Protein AF-A0A842Q673-F1 (afdb_monomer_lite)

pLDDT: mean 92.24, std 8.18, range [42.53, 98.5]

Radius of gyration: 18.3 Å; chains: 1; bounding box: 47×32×52 Å

Foldseek 3Di:
DEAEAQQQAAAQLVLVCVVVVVCPVVLVVVVVVVQQVVQVVVLVVDVVSVCVQVVLCVVQVNPTSSSSSVSSRVPGCPPPLAVPAHEYEFEAAQPASRRPCRSVVSQVPHPHNYDYYYDYVVQVQRYRVSPVNVVVVVVVVVVVVCVRVVVVPD

Secondary structure (DSSP, 8-state):
--EEESTT-SBHHHHHHHTTHHHHHHHHTT-HHHHHHHHHHHHHH-HHHHHHHHHHHHHHT-SSHHHHHHHHHT-B-TTTGGG--S-EEEEEETT-SSSTTHHHHHHHH--SSEEEEEEPTTTT--STT-TT-HHHHHHHHHHHHHHHHHTT--

Structure (mmCIF, N/CA/C/O backbone):
data_AF-A0A842Q673-F1
#
_entry.id   AF-A0A842Q673-F1
#
loop_
_atom_site.group_PDB
_atom_site.id
_atom_site.type_symbol
_atom_site.label_atom_id
_atom_site.label_alt_id
_atom_site.label_comp_id
_atom_site.label_asym_id
_atom_site.label_entity_id
_atom_site.label_seq_id
_atom_site.pdbx_PDB_ins_code
_atom_site.Cartn_x
_atom_site.Cartn_y
_atom_site.Cartn_z
_atom_site.occupancy
_atom_site.B_iso_or_equiv
_atom_site.auth_seq_id
_atom_site.auth_comp_id
_atom_site.auth_asym_id
_atom_site.auth_atom_id
_atom_site.pdbx_PDB_model_num
ATOM 1 N N . MET A 1 1 ? -16.476 -11.143 12.151 1.00 89.00 1 MET A N 1
ATOM 2 C CA . MET A 1 1 ? -15.259 -11.014 11.319 1.00 89.00 1 MET A CA 1
ATOM 3 C C . MET A 1 1 ? -14.995 -9.536 11.098 1.00 89.00 1 MET A C 1
ATOM 5 O O . MET A 1 1 ? -15.968 -8.805 10.965 1.00 89.00 1 MET A O 1
ATOM 9 N N . ALA A 1 2 ? -13.732 -9.122 11.074 1.00 96.06 2 ALA A N 1
ATOM 10 C CA . ALA A 1 2 ? -13.285 -7.774 10.725 1.00 96.06 2 ALA A CA 1
ATOM 11 C C . ALA A 1 2 ? -12.083 -7.894 9.771 1.00 96.06 2 ALA A C 1
ATOM 13 O O . ALA A 1 2 ? -11.402 -8.920 9.793 1.00 96.06 2 ALA A O 1
ATOM 14 N N . CYS A 1 3 ? -11.853 -6.887 8.930 1.00 97.19 3 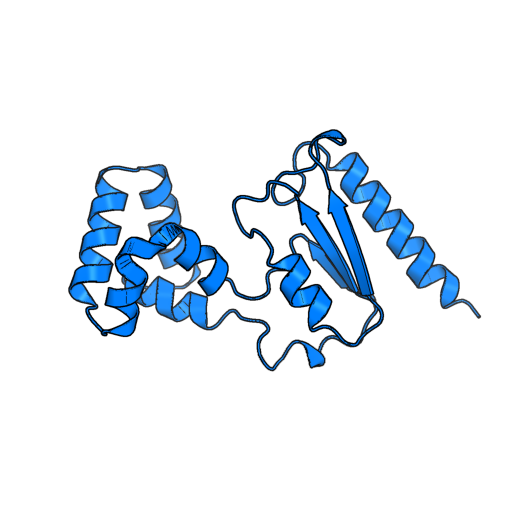CYS A N 1
ATOM 15 C CA . CYS A 1 3 ? -10.743 -6.829 7.979 1.00 97.19 3 CYS A CA 1
ATOM 16 C C . CYS A 1 3 ? -9.876 -5.601 8.274 1.00 97.19 3 CYS A C 1
ATOM 18 O O . CYS A 1 3 ? -10.405 -4.517 8.508 1.00 97.19 3 CYS A O 1
ATOM 20 N N . ILE A 1 4 ? -8.557 -5.776 8.266 1.00 97.75 4 ILE A N 1
ATOM 21 C CA . ILE A 1 4 ? -7.585 -4.682 8.299 1.00 97.75 4 ILE A CA 1
ATOM 22 C C . ILE A 1 4 ? -6.870 -4.720 6.954 1.00 97.75 4 ILE A C 1
ATOM 24 O O . ILE A 1 4 ? -6.299 -5.747 6.591 1.00 97.75 4 ILE A O 1
ATOM 28 N N . ALA A 1 5 ? -6.952 -3.623 6.216 1.00 96.62 5 ALA A N 1
ATOM 29 C CA . ALA A 1 5 ? -6.295 -3.424 4.941 1.00 96.62 5 ALA A CA 1
ATOM 30 C C . ALA A 1 5 ? -5.224 -2.343 5.123 1.00 96.62 5 ALA A C 1
ATOM 32 O O . ALA A 1 5 ? -5.520 -1.148 5.068 1.00 96.62 5 ALA A O 1
ATOM 33 N N . ASP A 1 6 ? -3.996 -2.785 5.387 1.00 95.31 6 ASP A N 1
ATOM 34 C CA . ASP A 1 6 ? -2.822 -1.914 5.453 1.00 95.31 6 ASP A CA 1
ATOM 35 C C . ASP A 1 6 ? -2.451 -1.451 4.037 1.00 95.31 6 ASP A C 1
ATOM 37 O O . ASP A 1 6 ? -2.424 -2.270 3.116 1.00 95.31 6 ASP A O 1
ATOM 41 N N . ASP A 1 7 ? -2.325 -0.138 3.839 1.00 91.50 7 ASP A N 1
ATOM 42 C CA . ASP A 1 7 ? -2.197 0.568 2.546 1.00 91.50 7 ASP A CA 1
ATOM 43 C C . ASP A 1 7 ? -3.341 0.351 1.519 1.00 91.50 7 ASP A C 1
ATOM 45 O O . ASP A 1 7 ? -3.421 1.040 0.498 1.00 91.50 7 ASP A O 1
ATOM 49 N N . GLY A 1 8 ? -4.275 -0.571 1.789 1.00 90.06 8 GLY A N 1
ATOM 50 C CA . GLY A 1 8 ? -5.564 -0.722 1.108 1.00 90.06 8 GLY A CA 1
ATOM 51 C C . GLY A 1 8 ? -5.495 -0.774 -0.421 1.00 90.06 8 GLY A C 1
ATOM 52 O O . GLY A 1 8 ? -6.260 -0.079 -1.088 1.00 90.06 8 GLY A O 1
ATOM 53 N N . VAL A 1 9 ? -4.587 -1.580 -0.979 1.00 93.56 9 VAL A N 1
ATOM 54 C CA . VAL A 1 9 ? -4.281 -1.584 -2.419 1.00 93.56 9 VAL A CA 1
ATOM 55 C C . VAL A 1 9 ? -5.505 -1.947 -3.274 1.00 93.56 9 VAL A C 1
ATOM 57 O O . VAL A 1 9 ? -5.971 -3.086 -3.254 1.00 93.56 9 VAL A O 1
ATOM 60 N N . PHE A 1 10 ? -6.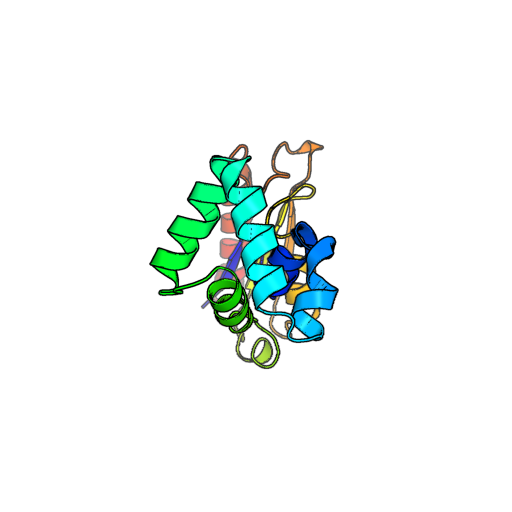010 -0.984 -4.052 1.00 94.50 10 PHE A N 1
ATOM 61 C CA . PHE A 1 10 ? -7.136 -1.190 -4.966 1.00 94.50 10 PHE A CA 1
ATOM 62 C C . PHE A 1 10 ? -6.699 -1.879 -6.264 1.00 94.50 10 PHE A C 1
ATOM 64 O O . PHE A 1 10 ? -7.335 -2.839 -6.682 1.00 94.50 10 PHE A O 1
ATOM 71 N N . SER A 1 11 ? -5.612 -1.422 -6.887 1.00 94.00 11 SER A N 1
ATOM 72 C CA . SER A 1 11 ? -5.054 -1.970 -8.124 1.00 94.00 11 SER A CA 1
ATOM 73 C C . SER A 1 11 ? -3.530 -1.894 -8.105 1.00 94.00 11 SER A C 1
ATOM 75 O O . SER A 1 11 ? -2.935 -0.812 -8.088 1.00 94.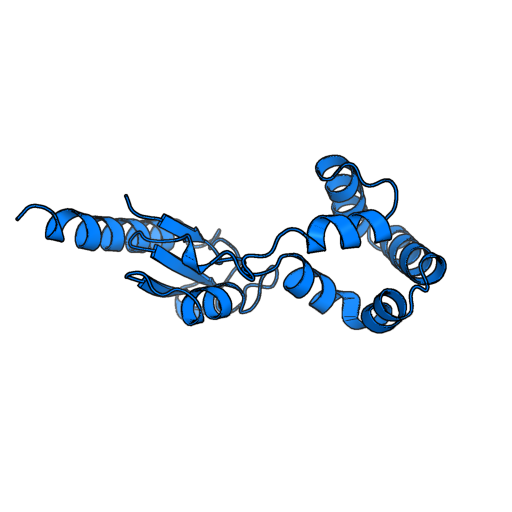00 11 SER A O 1
ATOM 77 N N . ILE A 1 12 ? -2.880 -3.061 -8.159 1.00 89.88 12 ILE A N 1
ATOM 78 C CA . ILE A 1 12 ? -1.412 -3.132 -8.221 1.00 89.88 12 ILE A CA 1
ATOM 79 C C . ILE A 1 12 ? -0.912 -2.481 -9.514 1.00 89.88 12 ILE A C 1
ATOM 81 O O . ILE A 1 12 ? 0.084 -1.760 -9.501 1.00 89.88 12 ILE A O 1
ATOM 85 N N . TYR A 1 13 ? -1.621 -2.686 -10.626 1.00 88.75 13 TYR A N 1
ATOM 86 C CA . TYR A 1 13 ? -1.243 -2.111 -11.913 1.00 88.75 13 TYR A CA 1
ATOM 87 C C . TYR A 1 13 ? -1.273 -0.586 -11.910 1.00 88.75 13 TYR A C 1
ATOM 89 O O . TYR A 1 13 ? -0.333 0.030 -12.406 1.00 88.75 13 TYR A O 1
ATOM 97 N N . GLU A 1 14 ? -2.293 0.043 -11.322 1.00 85.81 14 GLU A N 1
ATOM 98 C CA . GLU A 1 14 ? -2.356 1.507 -11.265 1.00 85.81 14 GLU A CA 1
ATOM 99 C C . GLU A 1 14 ? -1.234 2.115 -10.417 1.00 85.81 14 GLU A C 1
ATOM 101 O O . GLU A 1 14 ? -0.673 3.154 -10.781 1.00 85.81 14 GLU A O 1
ATOM 106 N N . ALA A 1 15 ? -0.869 1.458 -9.314 1.00 82.75 15 ALA A N 1
ATOM 107 C CA . ALA A 1 15 ? 0.278 1.861 -8.509 1.00 82.75 15 ALA A CA 1
ATOM 108 C C . ALA A 1 15 ? 1.594 1.703 -9.287 1.00 82.75 15 ALA A C 1
ATOM 110 O O . ALA A 1 15 ? 2.442 2.596 -9.280 1.00 82.75 15 ALA A O 1
ATOM 111 N N . TYR A 1 16 ? 1.737 0.602 -10.026 1.00 81.50 16 TYR A N 1
ATOM 112 C CA . TYR A 1 16 ? 2.946 0.280 -10.778 1.00 81.50 16 TYR A CA 1
ATOM 113 C C . TYR A 1 16 ? 3.151 1.181 -12.001 1.00 81.50 16 TYR A C 1
ATOM 115 O O . TYR A 1 16 ? 4.240 1.711 -12.231 1.00 81.50 16 TYR A O 1
ATOM 123 N N . ILE A 1 17 ? 2.090 1.408 -12.779 1.00 81.06 17 ILE A N 1
ATOM 124 C CA . ILE A 1 17 ? 2.152 2.177 -14.023 1.00 81.06 17 ILE A CA 1
ATOM 125 C C . ILE A 1 17 ? 2.387 3.668 -13.778 1.00 81.06 17 ILE A C 1
ATOM 127 O O . ILE A 1 17 ? 2.939 4.358 -14.635 1.00 81.06 17 ILE A O 1
ATOM 131 N N . ARG A 1 18 ? 2.038 4.171 -12.585 1.00 77.38 18 ARG A N 1
ATOM 132 C CA . ARG A 1 18 ? 2.334 5.549 -12.175 1.00 77.38 18 ARG A CA 1
ATOM 133 C C . ARG A 1 18 ? 3.835 5.839 -12.176 1.00 77.38 18 ARG A C 1
ATOM 135 O O . ARG A 1 18 ? 4.229 6.941 -12.541 1.00 77.38 18 ARG A O 1
ATOM 142 N N . HIS A 1 19 ? 4.661 4.853 -11.836 1.00 73.56 19 HIS A N 1
ATOM 143 C CA . HIS A 1 19 ? 6.123 4.970 -11.883 1.00 73.56 19 HIS A CA 1
ATOM 144 C C . HIS A 1 19 ? 6.695 4.767 -13.296 1.00 73.56 19 HIS A C 1
ATOM 146 O O . HIS A 1 19 ? 7.854 5.081 -13.550 1.00 73.56 19 HIS A O 1
ATOM 152 N N . LEU A 1 20 ? 5.879 4.279 -14.236 1.00 77.19 20 LEU A N 1
ATOM 153 C CA . LEU A 1 20 ? 6.267 3.895 -15.596 1.00 77.19 20 LEU A CA 1
ATOM 154 C C . LEU A 1 20 ? 5.444 4.630 -16.670 1.00 77.19 20 LEU A C 1
ATOM 156 O O . LEU A 1 20 ? 5.173 4.093 -17.744 1.00 77.19 20 LEU A O 1
ATOM 160 N N . GLN A 1 21 ? 5.080 5.893 -16.418 1.00 77.62 21 GLN A N 1
ATOM 161 C CA . GLN A 1 21 ? 4.252 6.691 -17.338 1.00 77.62 21 GLN A CA 1
ATOM 162 C C . GLN A 1 21 ? 4.822 6.773 -18.762 1.00 77.62 21 GLN A C 1
ATOM 164 O O . GLN A 1 21 ? 4.059 6.818 -19.725 1.00 77.62 21 GLN A O 1
ATOM 169 N N . MET A 1 22 ? 6.150 6.732 -18.907 1.00 78.06 22 MET A N 1
ATOM 170 C CA . MET A 1 22 ? 6.833 6.784 -20.205 1.00 78.06 22 MET A CA 1
ATOM 171 C C . MET A 1 22 ? 6.487 5.616 -21.145 1.00 78.06 22 MET A C 1
ATOM 173 O O . MET A 1 22 ? 6.542 5.791 -22.357 1.00 78.06 22 MET A O 1
ATOM 177 N N . ILE A 1 23 ? 6.115 4.448 -20.609 1.00 82.88 23 ILE A N 1
ATOM 178 C CA . ILE A 1 23 ? 5.756 3.256 -21.399 1.00 82.88 23 ILE A CA 1
ATOM 179 C C . ILE A 1 23 ? 4.253 2.959 -21.389 1.00 82.88 23 ILE A C 1
ATOM 181 O O . ILE A 1 23 ? 3.816 2.016 -22.042 1.00 82.88 23 ILE A O 1
ATOM 185 N N . HIS A 1 24 ? 3.437 3.761 -20.696 1.00 82.94 24 HIS A N 1
ATOM 186 C CA . HIS A 1 24 ? 1.987 3.538 -20.599 1.00 82.94 24 HIS A CA 1
ATOM 187 C C . HIS A 1 24 ? 1.294 3.537 -21.964 1.00 82.94 24 HIS A C 1
ATOM 189 O O . HIS A 1 24 ? 0.446 2.690 -22.240 1.00 82.94 24 HIS A O 1
ATOM 195 N N . ASN A 1 25 ? 1.680 4.465 -22.842 1.00 83.62 25 ASN A N 1
ATOM 196 C CA . ASN A 1 25 ? 1.143 4.522 -24.202 1.00 83.62 25 ASN A CA 1
ATOM 197 C C . ASN A 1 25 ? 1.591 3.317 -25.036 1.00 83.62 25 ASN A C 1
ATOM 199 O O . ASN A 1 25 ? 0.794 2.767 -25.787 1.00 83.62 25 ASN A O 1
ATOM 203 N N . GLU A 1 26 ? 2.831 2.864 -24.859 1.00 85.38 26 GLU A N 1
ATOM 204 C CA . GLU A 1 26 ? 3.383 1.710 -25.574 1.00 85.38 26 GLU A CA 1
ATOM 205 C C . GLU A 1 26 ? 2.684 0.406 -25.171 1.00 85.38 26 GLU A C 1
ATOM 207 O O . GLU A 1 26 ? 2.387 -0.421 -26.031 1.00 85.38 26 GLU A O 1
ATOM 212 N N . ILE A 1 27 ? 2.326 0.263 -23.889 1.00 84.94 27 ILE A N 1
ATOM 213 C CA . ILE A 1 27 ? 1.499 -0.847 -23.392 1.00 84.94 27 ILE A CA 1
ATOM 214 C C . ILE A 1 27 ? 0.116 -0.817 -24.055 1.00 84.94 27 ILE A C 1
ATOM 216 O O . ILE A 1 27 ? -0.348 -1.835 -24.560 1.00 84.94 27 ILE A O 1
ATOM 220 N N . LYS A 1 28 ? -0.535 0.354 -24.108 1.00 83.94 28 LYS A N 1
ATOM 221 C CA . LYS A 1 28 ? -1.859 0.505 -24.742 1.00 83.94 28 LYS A CA 1
ATOM 222 C C . LYS A 1 28 ? -1.844 0.246 -26.247 1.00 83.94 28 LYS A C 1
ATOM 224 O O . LYS A 1 28 ? -2.819 -0.274 -26.780 1.00 83.94 28 LYS A O 1
ATOM 229 N N . ASN A 1 29 ? -0.756 0.610 -26.917 1.00 86.38 29 ASN A N 1
ATOM 230 C CA . ASN A 1 29 ? -0.590 0.442 -28.359 1.00 86.38 29 ASN A CA 1
ATOM 231 C C . ASN A 1 29 ? -0.132 -0.976 -28.752 1.00 86.38 29 ASN A C 1
ATOM 233 O O . ASN A 1 29 ? -0.015 -1.260 -29.942 1.00 86.38 29 ASN A O 1
ATOM 237 N N . GLY A 1 30 ? 0.130 -1.868 -27.785 1.00 86.62 30 GLY A N 1
ATOM 238 C CA . GLY A 1 30 ? 0.610 -3.230 -28.051 1.00 86.62 30 GLY A CA 1
ATOM 239 C C . GLY A 1 30 ? 2.045 -3.275 -28.582 1.00 86.62 30 GLY A C 1
ATOM 240 O O . GLY A 1 30 ? 2.422 -4.183 -29.323 1.00 86.62 30 GLY A O 1
ATOM 241 N N . HIS A 1 31 ? 2.864 -2.272 -28.253 1.00 89.94 31 HIS A N 1
ATOM 242 C CA . HIS A 1 31 ? 4.267 -2.211 -28.656 1.00 89.94 31 HIS A CA 1
ATOM 243 C C . HIS A 1 31 ? 5.156 -3.020 -27.700 1.00 89.94 31 HIS A C 1
ATOM 245 O O . HIS A 1 31 ? 6.095 -2.512 -27.084 1.00 89.94 31 HIS A O 1
ATOM 251 N N . ASP A 1 32 ? 4.874 -4.317 -27.604 1.00 90.38 32 ASP A N 1
ATOM 252 C CA . ASP A 1 32 ? 5.428 -5.235 -26.606 1.00 90.38 32 ASP A CA 1
ATOM 253 C C . ASP A 1 32 ? 6.962 -5.225 -26.537 1.00 90.38 32 ASP A C 1
ATOM 255 O O . ASP A 1 32 ? 7.571 -5.227 -25.463 1.00 90.38 32 ASP A O 1
ATOM 259 N N . HIS A 1 33 ? 7.606 -5.180 -27.704 1.00 90.81 33 HIS A N 1
ATOM 260 C CA . HIS A 1 33 ? 9.061 -5.151 -27.819 1.00 90.81 33 HIS A CA 1
ATOM 261 C C . HIS A 1 33 ? 9.674 -3.866 -27.240 1.00 90.81 33 HIS A C 1
ATOM 263 O O . HIS A 1 33 ? 10.752 -3.924 -26.649 1.00 90.81 33 HIS A O 1
ATOM 269 N N . ILE A 1 34 ? 8.990 -2.723 -27.366 1.00 90.06 34 ILE A N 1
ATOM 270 C CA . ILE A 1 34 ? 9.442 -1.432 -26.828 1.00 90.06 34 ILE A CA 1
ATOM 271 C C . ILE A 1 34 ? 9.353 -1.462 -25.305 1.00 90.06 34 ILE A C 1
ATOM 273 O O . ILE A 1 34 ? 10.325 -1.124 -24.632 1.00 90.06 34 ILE A O 1
ATOM 277 N N . VAL A 1 35 ? 8.229 -1.939 -24.763 1.00 91.19 35 VAL A N 1
ATOM 278 C CA . VAL A 1 35 ? 8.007 -2.060 -23.314 1.00 91.19 35 VAL A CA 1
ATOM 279 C C . VAL A 1 35 ? 9.100 -2.905 -22.663 1.00 91.19 35 VAL A C 1
ATOM 281 O O . VAL A 1 35 ? 9.767 -2.447 -21.733 1.00 91.19 35 VAL A O 1
ATOM 284 N N . ASN A 1 36 ? 9.338 -4.106 -23.196 1.00 93.94 36 ASN A N 1
ATOM 285 C CA . ASN A 1 36 ? 10.382 -4.990 -22.686 1.00 93.94 36 ASN A CA 1
ATOM 286 C C . ASN A 1 36 ? 11.762 -4.338 -22.787 1.00 93.94 36 ASN A C 1
ATOM 288 O O . ASN A 1 36 ? 12.497 -4.310 -21.802 1.00 93.94 36 ASN A O 1
ATOM 292 N N . LYS A 1 37 ? 12.094 -3.736 -23.936 1.00 94.44 37 LYS A N 1
ATOM 293 C CA . LYS A 1 37 ? 13.416 -3.142 -24.150 1.00 94.44 37 LYS A CA 1
ATOM 294 C C . LYS A 1 37 ? 13.698 -1.969 -23.214 1.00 94.44 37 LYS A C 1
ATOM 296 O O . LYS A 1 37 ? 14.820 -1.840 -22.719 1.00 94.44 37 LYS A O 1
ATOM 301 N N . VAL A 1 38 ? 12.705 -1.114 -22.970 1.00 92.88 38 VAL A N 1
ATOM 302 C CA . VAL A 1 38 ? 12.836 0.021 -22.047 1.00 92.88 38 VAL A CA 1
ATOM 303 C C . VAL A 1 38 ? 13.067 -0.481 -20.625 1.00 92.88 38 VAL A C 1
ATOM 305 O O . VAL A 1 38 ? 14.027 -0.049 -19.987 1.00 92.88 38 VAL A O 1
ATOM 308 N N . ILE A 1 39 ? 12.260 -1.434 -20.149 1.00 92.81 39 ILE A N 1
ATOM 309 C CA . ILE A 1 39 ? 12.405 -1.970 -18.789 1.00 92.81 39 ILE A CA 1
ATOM 310 C C . ILE A 1 39 ? 13.749 -2.688 -18.629 1.00 92.81 39 ILE A C 1
ATOM 312 O O . ILE A 1 39 ? 14.468 -2.415 -17.672 1.00 92.81 39 ILE A O 1
ATOM 316 N N . GLU A 1 40 ? 14.153 -3.522 -19.589 1.00 94.38 40 GLU A N 1
ATOM 317 C CA . GLU A 1 40 ? 15.471 -4.174 -19.592 1.00 94.38 40 GLU A CA 1
ATOM 318 C C . GLU A 1 40 ? 16.625 -3.164 -19.546 1.00 94.38 40 GLU A C 1
ATOM 320 O O . GLU A 1 40 ? 17.630 -3.389 -18.871 1.00 94.38 40 GLU A O 1
ATOM 325 N N . THR A 1 41 ? 16.480 -2.028 -20.233 1.00 94.75 41 THR A N 1
ATOM 326 C CA . THR A 1 41 ? 17.480 -0.955 -20.206 1.00 94.75 41 THR A CA 1
ATOM 327 C C . THR A 1 41 ? 17.553 -0.316 -18.821 1.00 94.75 41 THR A C 1
ATOM 329 O O . THR A 1 41 ? 18.648 -0.154 -18.290 1.00 94.75 41 THR A O 1
ATOM 332 N N . ILE A 1 42 ? 16.416 -0.021 -18.183 1.00 92.50 42 ILE A N 1
ATOM 333 C CA . ILE A 1 42 ? 16.387 0.499 -16.805 1.00 92.50 42 ILE A CA 1
ATOM 334 C C . ILE A 1 42 ? 17.032 -0.509 -15.844 1.00 92.50 42 ILE A C 1
ATOM 336 O O . ILE A 1 42 ? 17.889 -0.137 -15.046 1.00 92.50 42 ILE A O 1
ATOM 340 N N . MET A 1 43 ? 16.702 -1.797 -15.970 1.00 94.88 43 MET A N 1
ATOM 341 C CA . MET A 1 43 ? 17.306 -2.875 -15.178 1.00 94.88 43 MET A CA 1
ATOM 342 C C . MET A 1 43 ? 18.829 -2.977 -15.365 1.00 94.88 43 MET A C 1
ATOM 344 O O . MET A 1 43 ? 19.537 -3.441 -14.471 1.00 94.88 43 MET A O 1
ATOM 348 N N . HIS A 1 4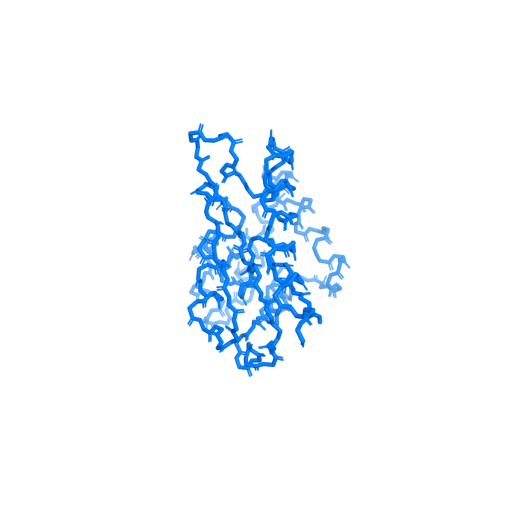4 ? 19.363 -2.574 -16.517 1.00 96.00 44 HIS A N 1
ATOM 349 C CA . HIS A 1 44 ? 20.807 -2.563 -16.737 1.00 96.00 44 HIS A CA 1
ATOM 350 C C . HIS A 1 44 ? 21.509 -1.471 -15.911 1.00 96.00 44 HIS A C 1
ATOM 352 O O . HIS A 1 44 ? 22.626 -1.688 -15.441 1.00 96.00 44 HIS A O 1
ATOM 358 N N . PHE A 1 45 ? 20.859 -0.321 -15.709 1.00 95.94 45 PHE A N 1
ATOM 359 C CA . PHE A 1 45 ? 21.440 0.830 -15.008 1.00 95.94 45 PHE A CA 1
ATOM 360 C C . PHE A 1 45 ? 21.053 0.929 -13.526 1.00 95.94 45 PHE A C 1
ATOM 362 O O . PHE A 1 45 ? 21.784 1.545 -12.756 1.00 95.94 45 PHE A O 1
ATOM 369 N N . ASP A 1 46 ? 19.955 0.298 -13.108 1.00 94.88 46 ASP A N 1
ATOM 370 C CA . ASP A 1 46 ? 19.478 0.290 -11.725 1.00 94.88 46 ASP A CA 1
ATOM 371 C C . ASP A 1 46 ? 19.387 -1.145 -11.184 1.00 94.88 46 ASP A C 1
ATOM 373 O O . ASP A 1 46 ? 18.516 -1.939 -11.549 1.00 94.88 46 ASP A O 1
ATOM 377 N N . ILE A 1 47 ? 20.292 -1.465 -10.256 1.00 95.38 47 ILE A N 1
ATOM 378 C CA . ILE A 1 47 ? 20.384 -2.775 -9.598 1.00 95.38 47 ILE A CA 1
ATOM 379 C C . ILE A 1 47 ? 19.141 -3.069 -8.746 1.00 95.38 47 ILE A C 1
ATOM 381 O O . ILE A 1 47 ? 18.698 -4.219 -8.695 1.00 95.38 47 ILE A O 1
ATOM 385 N N . GLY A 1 48 ? 18.581 -2.054 -8.085 1.00 93.62 48 GLY A N 1
ATOM 386 C CA . GLY A 1 48 ? 17.380 -2.188 -7.267 1.00 93.62 48 GLY A CA 1
ATOM 387 C C . GLY A 1 48 ? 16.169 -2.510 -8.132 1.00 93.62 48 GLY A C 1
ATOM 388 O O . GLY A 1 48 ? 15.450 -3.469 -7.852 1.00 93.62 48 GLY A O 1
ATOM 389 N N . THR A 1 49 ? 15.991 -1.781 -9.234 1.00 91.75 49 THR A N 1
ATOM 390 C CA . THR A 1 49 ? 14.944 -2.082 -10.220 1.00 91.75 49 THR A CA 1
ATOM 391 C C . THR A 1 49 ? 15.149 -3.457 -10.848 1.00 91.75 49 THR A C 1
ATOM 393 O O . THR A 1 49 ? 14.199 -4.235 -10.923 1.00 91.75 49 THR A O 1
ATOM 396 N N . ARG A 1 50 ? 16.386 -3.820 -11.214 1.00 95.50 50 ARG A N 1
ATOM 397 C CA . ARG A 1 50 ? 16.703 -5.162 -11.721 1.00 95.50 50 ARG A CA 1
ATOM 398 C C . ARG A 1 50 ? 16.237 -6.252 -10.774 1.00 95.50 50 ARG A C 1
ATOM 400 O O . ARG A 1 50 ? 15.548 -7.160 -11.218 1.00 95.50 50 ARG A O 1
ATOM 407 N N . TRP A 1 51 ? 16.597 -6.155 -9.495 1.00 96.44 51 TRP A N 1
ATOM 408 C CA . TRP A 1 51 ? 16.192 -7.139 -8.496 1.00 96.44 51 TRP A CA 1
ATOM 409 C C . TRP A 1 51 ? 14.671 -7.175 -8.318 1.00 96.44 51 TRP A C 1
ATOM 411 O O . TRP A 1 51 ? 14.091 -8.256 -8.342 1.00 96.44 51 TRP A O 1
ATOM 421 N N . LYS A 1 52 ? 14.010 -6.014 -8.211 1.00 92.88 52 LYS A N 1
ATOM 422 C CA . LYS A 1 52 ? 12.546 -5.935 -8.071 1.00 92.88 52 LYS A CA 1
ATOM 423 C C . LYS A 1 52 ? 11.832 -6.616 -9.239 1.00 92.88 52 LYS A C 1
ATOM 425 O O . LYS A 1 52 ? 10.935 -7.423 -9.006 1.00 92.88 52 LYS A O 1
ATOM 430 N N . ILE A 1 53 ? 12.238 -6.327 -10.478 1.00 94.06 53 ILE A N 1
ATOM 431 C CA . ILE A 1 53 ? 11.634 -6.910 -11.683 1.00 94.06 53 ILE A CA 1
ATOM 432 C C . ILE A 1 53 ? 11.896 -8.411 -11.750 1.00 94.06 53 ILE A C 1
ATOM 434 O O . ILE A 1 53 ? 10.948 -9.174 -11.897 1.00 94.06 53 ILE A O 1
ATOM 438 N N . THR A 1 54 ? 13.149 -8.858 -11.617 1.00 96.69 54 THR A N 1
ATOM 439 C CA . THR A 1 54 ? 13.466 -10.291 -11.740 1.00 96.69 54 THR A CA 1
ATOM 440 C C . THR A 1 54 ? 12.820 -11.114 -10.634 1.00 96.69 54 THR A C 1
ATOM 442 O O . THR A 1 54 ? 12.314 -12.203 -10.900 1.00 96.69 54 THR A O 1
ATOM 445 N N . HIS A 1 55 ? 12.780 -10.589 -9.409 1.00 97.00 55 HIS A N 1
ATOM 446 C CA . HIS A 1 55 ? 12.091 -11.233 -8.300 1.00 97.00 55 HIS A CA 1
ATOM 447 C C . HIS A 1 55 ? 10.580 -11.287 -8.537 1.00 97.00 55 HIS A C 1
ATOM 449 O O . HIS A 1 55 ? 9.983 -12.347 -8.388 1.00 97.00 55 HIS A O 1
ATOM 455 N N . SER A 1 56 ? 9.967 -10.187 -8.982 1.00 95.12 56 SER A N 1
ATOM 456 C CA . SER A 1 56 ? 8.535 -10.169 -9.307 1.00 95.12 56 SER A CA 1
ATOM 457 C C . SER A 1 56 ? 8.212 -11.141 -10.444 1.00 95.12 56 SER A C 1
ATOM 459 O O . SER A 1 56 ? 7.261 -11.909 -10.347 1.00 95.12 56 SER A O 1
ATOM 461 N N . MET A 1 57 ? 9.038 -11.197 -11.491 1.00 97.31 57 MET A N 1
ATOM 462 C CA . MET A 1 57 ? 8.886 -12.178 -12.567 1.00 97.31 57 MET A CA 1
ATOM 463 C C . MET A 1 57 ? 8.943 -13.617 -12.045 1.00 97.31 57 MET A C 1
ATOM 465 O O . MET A 1 57 ? 8.139 -14.444 -12.467 1.00 97.31 57 MET A O 1
ATOM 469 N N . TRP A 1 58 ? 9.831 -13.911 -11.093 1.00 97.88 58 TRP A N 1
ATOM 470 C CA . TRP A 1 58 ? 9.871 -15.213 -10.428 1.00 97.88 58 TRP A CA 1
ATOM 471 C C . TRP A 1 58 ? 8.599 -15.494 -9.608 1.00 97.88 58 TRP A C 1
ATOM 473 O O . TRP A 1 58 ? 8.019 -16.566 -9.768 1.00 97.88 58 TRP A O 1
ATOM 483 N N . VAL A 1 59 ? 8.123 -14.536 -8.800 1.00 96.94 59 VAL A N 1
ATOM 484 C CA . VAL A 1 59 ? 6.902 -14.674 -7.974 1.00 96.94 59 VAL A CA 1
ATOM 485 C C . VAL A 1 59 ? 5.658 -14.916 -8.831 1.00 96.94 59 VAL A C 1
ATOM 487 O O . VAL A 1 59 ? 4.877 -15.821 -8.551 1.00 96.94 59 VAL A O 1
ATOM 490 N N . PHE A 1 60 ? 5.474 -14.124 -9.888 1.00 95.88 60 PHE A N 1
ATOM 491 C CA . PHE A 1 60 ? 4.294 -14.195 -10.755 1.00 95.88 60 PHE A CA 1
ATOM 492 C C . PHE A 1 60 ? 4.448 -15.214 -11.900 1.00 95.88 60 PHE A C 1
ATOM 494 O O . PHE A 1 60 ? 3.515 -15.426 -12.677 1.00 95.88 60 PHE A O 1
ATOM 501 N N . GLY A 1 61 ? 5.613 -15.857 -12.033 1.00 96.94 61 GLY A N 1
ATOM 502 C CA . GLY A 1 61 ? 5.903 -16.796 -13.118 1.00 96.94 61 GLY A CA 1
ATOM 503 C C . GLY A 1 61 ? 5.887 -16.148 -14.507 1.00 96.94 61 GLY A C 1
ATOM 504 O O . GLY A 1 61 ? 5.469 -16.786 -15.472 1.00 96.94 61 GLY A O 1
ATOM 505 N N . ALA A 1 62 ? 6.291 -14.881 -14.607 1.00 97.19 62 ALA A N 1
ATOM 506 C CA . ALA A 1 62 ? 6.406 -14.152 -15.867 1.00 97.19 62 ALA A CA 1
ATOM 507 C C . ALA A 1 62 ? 7.765 -14.399 -16.536 1.00 97.19 62 ALA A C 1
ATOM 509 O O . ALA A 1 62 ? 8.802 -14.461 -15.876 1.00 97.19 62 ALA A O 1
ATOM 510 N N . LYS A 1 63 ? 7.775 -14.483 -17.867 1.00 96.31 63 LYS A N 1
ATOM 511 C CA . LYS A 1 63 ? 8.978 -14.686 -18.689 1.00 96.31 63 LYS A CA 1
ATOM 512 C C . LYS A 1 63 ? 9.518 -13.392 -19.291 1.00 96.31 63 LYS A C 1
ATOM 514 O O . LYS A 1 63 ? 10.641 -13.385 -19.785 1.00 96.31 63 LYS A O 1
ATOM 519 N N . SER A 1 64 ? 8.748 -12.306 -19.238 1.00 95.44 64 SER A N 1
ATOM 520 C CA . SER A 1 64 ? 9.173 -10.968 -19.661 1.00 95.44 64 SER A CA 1
ATOM 521 C C . SER A 1 64 ? 8.601 -9.872 -18.747 1.00 95.44 64 SER A C 1
ATOM 523 O O . SER A 1 64 ? 7.594 -10.115 -18.074 1.00 95.44 64 SER A O 1
ATOM 525 N N . PRO A 1 65 ? 9.198 -8.665 -18.723 1.00 93.62 65 PRO A N 1
ATOM 526 C CA . PRO A 1 65 ? 8.636 -7.519 -18.009 1.00 93.62 65 PRO A CA 1
ATOM 527 C C . PRO A 1 65 ? 7.201 -7.164 -18.414 1.00 93.62 65 PRO A C 1
ATOM 529 O O . PRO A 1 65 ? 6.380 -6.850 -17.556 1.00 93.62 65 PRO A O 1
ATOM 532 N N . LEU A 1 66 ? 6.866 -7.250 -19.703 1.00 93.25 66 LEU A N 1
ATOM 533 C CA . LEU A 1 66 ? 5.498 -7.035 -20.166 1.00 93.25 66 LEU A CA 1
ATOM 534 C C . LEU A 1 66 ? 4.542 -8.099 -19.620 1.00 93.25 66 LEU A C 1
ATOM 536 O O . LEU A 1 66 ? 3.464 -7.756 -19.148 1.00 93.25 66 LEU A O 1
ATOM 540 N N . GLU A 1 67 ? 4.931 -9.376 -19.658 1.00 94.94 67 GLU A N 1
ATOM 541 C CA . GLU A 1 67 ? 4.104 -10.451 -19.099 1.00 94.94 67 GLU A CA 1
ATOM 542 C C . GLU A 1 67 ? 3.890 -10.252 -17.592 1.00 94.94 67 GLU A C 1
ATOM 544 O O . GLU A 1 67 ? 2.800 -10.503 -17.086 1.00 94.94 67 GLU A O 1
ATOM 549 N N . LEU A 1 68 ? 4.897 -9.743 -16.872 1.00 94.88 68 LEU A N 1
ATOM 550 C CA . LEU A 1 68 ? 4.733 -9.346 -15.474 1.00 94.88 68 LEU A CA 1
ATOM 551 C C . LEU A 1 68 ? 3.665 -8.254 -15.337 1.00 94.88 68 LEU A C 1
ATOM 553 O O . LEU A 1 68 ? 2.767 -8.408 -14.517 1.00 94.88 68 LEU A O 1
ATOM 557 N N . ILE A 1 69 ? 3.734 -7.190 -16.145 1.00 92.12 69 ILE A N 1
ATOM 558 C CA . ILE A 1 69 ? 2.749 -6.093 -16.142 1.00 92.12 69 ILE A CA 1
ATOM 559 C C . ILE A 1 69 ? 1.332 -6.615 -16.425 1.00 92.12 69 ILE A C 1
ATOM 561 O O . ILE A 1 69 ? 0.383 -6.225 -15.744 1.00 92.12 69 ILE A O 1
ATOM 565 N N . GLN A 1 70 ? 1.188 -7.518 -17.395 1.00 92.25 70 GLN A N 1
ATOM 566 C CA . GLN A 1 70 ? -0.090 -8.155 -17.714 1.00 92.25 70 GLN A CA 1
ATOM 567 C C . GLN A 1 70 ? -0.613 -8.957 -16.518 1.00 92.25 70 GLN A C 1
ATOM 569 O O . GLN A 1 70 ? -1.743 -8.743 -16.088 1.00 92.25 70 GLN A O 1
ATOM 574 N N . LYS A 1 71 ? 0.221 -9.802 -15.907 1.00 94.69 71 LYS A N 1
ATOM 575 C CA . LYS A 1 71 ? -0.182 -10.597 -14.740 1.00 94.69 71 LYS A CA 1
ATOM 576 C C . LYS A 1 71 ? -0.581 -9.739 -13.543 1.00 94.69 71 LYS A C 1
ATOM 578 O O . LYS A 1 71 ? -1.612 -10.004 -12.939 1.00 94.69 71 LYS A O 1
ATOM 583 N N . ILE A 1 72 ? 0.185 -8.700 -13.197 1.00 93.06 72 ILE A N 1
ATOM 584 C CA . ILE A 1 72 ? -0.167 -7.825 -12.063 1.00 93.06 72 ILE A CA 1
ATOM 585 C C . ILE A 1 72 ? -1.432 -6.996 -12.335 1.00 93.06 72 ILE A C 1
ATOM 587 O O . ILE A 1 72 ? -2.081 -6.567 -11.385 1.00 93.06 72 ILE A O 1
ATOM 591 N N . SER A 1 73 ? -1.810 -6.791 -13.605 1.00 92.06 73 SER A N 1
ATOM 592 C CA . SER A 1 73 ? -3.055 -6.094 -13.970 1.00 92.06 73 SER A CA 1
ATOM 593 C C . SER A 1 73 ? -4.323 -6.853 -13.603 1.00 92.06 73 SER A C 1
ATOM 595 O O . SER A 1 73 ? -5.363 -6.234 -13.399 1.00 92.06 73 SER A O 1
ATOM 597 N N . GLU A 1 74 ? -4.223 -8.166 -13.402 1.00 93.38 74 GLU A N 1
ATOM 598 C CA . GLU A 1 74 ? -5.324 -8.991 -12.900 1.00 93.38 74 GLU A CA 1
ATOM 599 C C . GLU A 1 74 ? -5.574 -8.790 -11.391 1.00 93.38 74 GLU A C 1
ATOM 601 O O . GLU A 1 74 ? -6.635 -9.153 -10.883 1.00 93.38 74 GLU A O 1
ATOM 606 N N . TYR A 1 75 ? -4.626 -8.193 -10.658 1.00 94.19 75 TYR A N 1
ATOM 607 C CA . TYR A 1 75 ? -4.721 -7.966 -9.213 1.00 94.19 75 TYR A CA 1
ATOM 608 C C . TYR A 1 75 ? -5.343 -6.599 -8.925 1.00 94.19 75 TYR A C 1
ATOM 610 O O . TYR A 1 75 ? -4.660 -5.621 -8.599 1.00 94.19 75 TYR A O 1
ATOM 618 N N . THR A 1 76 ? -6.665 -6.559 -9.054 1.00 95.62 76 THR A N 1
ATOM 619 C CA . THR A 1 76 ? -7.500 -5.391 -8.778 1.00 95.62 76 THR A CA 1
ATOM 620 C C . THR A 1 76 ? -8.736 -5.776 -7.968 1.00 95.62 76 THR A C 1
ATOM 622 O O . THR A 1 76 ? -9.251 -6.891 -8.064 1.00 95.62 76 THR A O 1
ATOM 625 N N . MET A 1 77 ? -9.222 -4.836 -7.164 1.00 95.44 77 MET A N 1
ATOM 626 C CA . MET A 1 77 ? -10.484 -4.939 -6.436 1.00 95.44 77 MET A CA 1
ATOM 627 C C . MET A 1 77 ? -11.687 -4.528 -7.291 1.00 95.44 77 MET A C 1
ATOM 629 O O . MET A 1 77 ? -12.823 -4.693 -6.846 1.00 95.44 77 MET A O 1
ATOM 633 N N . GLU A 1 78 ? -11.458 -4.016 -8.502 1.00 95.06 78 GLU A N 1
ATOM 634 C CA . GLU A 1 78 ? -12.508 -3.593 -9.425 1.00 95.06 78 GLU A CA 1
ATOM 635 C C . GLU A 1 78 ? -13.526 -4.711 -9.696 1.00 95.06 78 GLU A C 1
ATOM 637 O O . GLU A 1 78 ? -13.192 -5.826 -10.101 1.00 95.06 78 GLU A O 1
ATOM 642 N N . GLY A 1 79 ? -14.802 -4.412 -9.456 1.00 95.12 79 GLY A N 1
ATOM 643 C CA . GLY A 1 79 ? -15.909 -5.326 -9.710 1.00 95.12 79 GLY A CA 1
ATOM 644 C C . GLY A 1 79 ? -16.065 -6.425 -8.658 1.00 95.12 79 GLY A C 1
ATOM 645 O O . GLY A 1 79 ? -17.009 -7.212 -8.747 1.00 95.12 79 GLY A O 1
ATOM 646 N N . ILE A 1 80 ? -15.196 -6.491 -7.644 1.00 96.12 80 ILE A N 1
ATOM 647 C CA . ILE A 1 80 ? -15.275 -7.468 -6.547 1.00 96.12 80 ILE A CA 1
ATOM 648 C C . ILE A 1 80 ? -15.243 -6.829 -5.157 1.00 96.12 80 ILE A C 1
ATOM 650 O O . ILE A 1 80 ? -15.478 -7.528 -4.171 1.00 96.12 80 ILE A O 1
ATOM 654 N N . GLU A 1 81 ? -15.026 -5.519 -5.048 1.00 94.94 81 GLU A N 1
ATOM 655 C CA . GLU A 1 81 ? -14.970 -4.779 -3.785 1.00 94.94 81 GLU A CA 1
ATOM 656 C C . GLU A 1 81 ? -16.250 -4.935 -2.953 1.00 94.94 81 GLU A C 1
ATOM 658 O O . GLU A 1 81 ? -16.204 -5.065 -1.729 1.00 94.94 81 GLU A O 1
ATOM 663 N N . HIS A 1 82 ? -17.404 -5.057 -3.616 1.00 94.12 82 HIS A N 1
ATOM 664 C CA . HIS A 1 82 ? -18.687 -5.332 -2.977 1.00 94.12 82 HIS A CA 1
ATOM 665 C C . HIS A 1 82 ? -18.743 -6.671 -2.222 1.00 94.12 82 HIS A C 1
ATOM 667 O O . HIS A 1 82 ? -19.668 -6.866 -1.427 1.00 94.12 82 HIS A O 1
ATOM 673 N N . LYS A 1 83 ? -17.819 -7.612 -2.461 1.00 96.06 83 LYS A N 1
ATOM 674 C CA . LYS A 1 83 ? -17.752 -8.891 -1.733 1.00 96.06 83 LYS A CA 1
ATOM 675 C C . LYS A 1 83 ? -17.243 -8.718 -0.302 1.00 96.06 83 LYS A C 1
ATOM 677 O O . LYS A 1 83 ? -17.503 -9.581 0.534 1.00 96.06 83 LYS A O 1
ATOM 682 N N . ILE A 1 84 ? -16.587 -7.600 0.012 1.00 96.56 84 ILE A N 1
ATOM 683 C CA . ILE A 1 84 ? -16.194 -7.262 1.380 1.00 96.56 84 ILE A CA 1
ATOM 684 C C . ILE A 1 84 ? -17.442 -6.784 2.136 1.00 96.56 84 ILE A C 1
ATOM 686 O O . ILE A 1 84 ? -18.021 -5.740 1.837 1.00 96.56 84 ILE A O 1
ATOM 690 N N . LYS A 1 85 ? -17.898 -7.592 3.102 1.00 96.50 85 LYS A N 1
ATOM 691 C CA . LYS A 1 85 ? -19.127 -7.336 3.882 1.00 96.50 85 LYS A CA 1
ATOM 692 C C . LYS A 1 85 ? -18.884 -7.025 5.359 1.00 96.50 85 LYS A C 1
ATOM 694 O O . LYS A 1 85 ? -19.804 -6.578 6.037 1.00 96.50 85 LYS A O 1
ATOM 699 N N . CYS A 1 86 ? -17.684 -7.275 5.873 1.00 97.00 86 CYS A N 1
ATOM 700 C CA . CYS A 1 86 ? -17.355 -7.057 7.279 1.00 97.00 86 CYS A CA 1
ATOM 701 C C . CYS A 1 86 ? -16.865 -5.626 7.549 1.00 97.00 86 CYS A C 1
ATOM 703 O O . CYS A 1 86 ? -16.419 -4.956 6.616 1.00 97.00 86 CYS A O 1
ATOM 705 N N . PRO A 1 87 ? -16.885 -5.168 8.817 1.00 98.12 87 PRO A N 1
ATOM 706 C CA . PRO A 1 87 ? -16.158 -3.972 9.223 1.00 98.12 87 PRO A CA 1
ATOM 707 C C . PRO A 1 87 ? -14.721 -3.998 8.703 1.00 98.12 87 PRO A C 1
ATOM 709 O O . PRO A 1 87 ? -14.022 -4.996 8.895 1.00 98.12 87 PRO A O 1
ATOM 712 N N . THR A 1 88 ? -14.314 -2.932 8.017 1.00 98.19 88 THR A N 1
ATOM 713 C CA . THR A 1 88 ? -13.004 -2.849 7.361 1.00 98.19 88 THR A CA 1
ATOM 714 C C . THR A 1 88 ? -12.266 -1.580 7.775 1.00 98.19 88 THR A C 1
ATOM 716 O O . THR A 1 88 ? -12.788 -0.475 7.621 1.00 98.19 88 THR A O 1
ATOM 719 N N . LEU A 1 89 ? -11.057 -1.735 8.302 1.00 98.50 89 LEU A N 1
ATOM 720 C CA . LEU A 1 89 ? -10.130 -0.643 8.575 1.00 98.50 89 LEU A CA 1
ATOM 721 C C . LEU A 1 89 ? -9.171 -0.503 7.399 1.00 98.50 89 LEU A C 1
ATOM 723 O O . LEU A 1 89 ? -8.554 -1.488 7.009 1.00 98.50 89 LEU A O 1
ATOM 727 N N . LEU A 1 90 ? -9.047 0.705 6.859 1.00 98.31 90 LEU A N 1
ATOM 728 C CA . LEU A 1 90 ? -8.070 1.047 5.834 1.00 98.31 90 LEU A CA 1
ATOM 729 C C . LEU A 1 90 ? -7.037 1.996 6.429 1.00 98.31 90 LEU A C 1
ATOM 731 O O . LEU A 1 90 ? -7.407 3.008 7.032 1.00 98.31 90 LEU A O 1
ATOM 735 N N . LEU A 1 91 ? -5.765 1.653 6.269 1.00 97.81 91 LEU A N 1
ATOM 736 C CA . LEU A 1 91 ? -4.634 2.467 6.702 1.00 97.81 91 LEU A CA 1
ATOM 737 C C . LEU A 1 91 ? -3.941 3.055 5.476 1.00 97.81 91 LEU A C 1
ATOM 739 O O . LEU A 1 91 ? -3.962 2.452 4.404 1.00 97.81 91 LEU A O 1
ATOM 743 N N . ALA A 1 92 ? -3.368 4.242 5.624 1.00 97.38 92 ALA A N 1
ATOM 744 C CA . ALA A 1 92 ? -2.601 4.889 4.573 1.00 97.38 92 ALA A CA 1
ATOM 745 C C . ALA A 1 92 ? -1.495 5.750 5.171 1.00 97.38 92 ALA A C 1
ATOM 747 O O . ALA A 1 92 ? -1.701 6.406 6.194 1.00 97.38 92 ALA A O 1
ATOM 748 N N . GLY A 1 93 ? -0.345 5.789 4.507 1.00 96.38 93 GLY A N 1
ATOM 749 C CA . GLY A 1 93 ? 0.724 6.734 4.804 1.00 96.38 93 GLY A CA 1
ATOM 750 C C . GLY A 1 93 ? 0.621 7.996 3.944 1.00 96.38 93 GLY A C 1
ATOM 751 O O . GLY A 1 93 ? 0.417 7.911 2.733 1.00 96.38 93 GLY A O 1
ATOM 752 N N . GLU A 1 94 ? 0.780 9.181 4.543 1.00 95.19 94 GLU A N 1
ATOM 753 C CA . GLU A 1 94 ? 0.785 10.469 3.827 1.00 95.19 94 GLU A CA 1
ATOM 754 C C . GLU A 1 94 ? 1.854 10.540 2.722 1.00 95.19 94 GLU A C 1
ATOM 756 O O . GLU A 1 94 ? 1.637 11.188 1.695 1.00 95.19 94 GLU A O 1
ATOM 761 N N . LYS A 1 95 ? 2.986 9.847 2.895 1.00 93.94 95 LYS A N 1
ATOM 762 C CA . LYS A 1 95 ? 4.083 9.780 1.920 1.00 93.94 95 LYS A CA 1
ATOM 763 C C . LYS A 1 95 ? 4.332 8.363 1.406 1.00 93.94 95 LYS A C 1
ATOM 765 O O . LYS A 1 95 ? 5.450 8.056 0.993 1.00 93.94 95 LYS A O 1
ATOM 770 N N . ASP A 1 96 ? 3.305 7.512 1.371 1.00 92.38 96 ASP A N 1
ATOM 771 C CA . ASP A 1 96 ? 3.425 6.190 0.757 1.00 92.38 96 ASP A CA 1
ATOM 772 C C . ASP A 1 96 ? 3.836 6.317 -0.725 1.00 92.38 96 ASP A C 1
ATOM 774 O O . ASP A 1 96 ? 3.053 6.704 -1.595 1.00 92.38 96 ASP A O 1
ATOM 778 N N . ALA A 1 97 ? 5.097 5.987 -1.012 1.00 88.19 97 ALA A N 1
ATOM 779 C CA . ALA A 1 97 ? 5.659 5.988 -2.358 1.00 88.19 97 ALA A CA 1
ATOM 780 C C . ALA A 1 97 ? 5.339 4.704 -3.148 1.00 88.19 97 ALA A C 1
ATOM 782 O O . ALA A 1 97 ? 5.482 4.684 -4.376 1.00 88.19 97 ALA A O 1
ATOM 783 N N . SER A 1 98 ? 4.917 3.639 -2.464 1.00 87.88 98 SER A N 1
ATOM 784 C CA . SER A 1 98 ? 4.579 2.341 -3.046 1.00 87.88 98 SER A CA 1
ATOM 785 C C . SER A 1 98 ? 3.161 2.346 -3.616 1.00 87.88 98 SER A C 1
ATOM 787 O O . SER A 1 98 ? 2.991 2.034 -4.796 1.00 87.88 98 SER A O 1
ATOM 789 N N . PHE A 1 99 ? 2.158 2.750 -2.826 1.00 90.19 99 PHE A N 1
ATOM 790 C CA . PHE A 1 99 ? 0.736 2.694 -3.206 1.00 90.19 99 PHE A CA 1
ATOM 791 C C . PHE A 1 99 ? -0.038 4.008 -2.957 1.00 90.19 99 PHE A C 1
ATOM 793 O O . PHE A 1 99 ? -1.146 3.997 -2.409 1.00 90.19 99 PHE A O 1
ATOM 800 N N . PRO A 1 100 ? 0.462 5.165 -3.438 1.00 89.94 100 PRO A N 1
ATOM 801 C CA . PRO A 1 100 ? -0.122 6.472 -3.141 1.00 89.94 100 PRO A CA 1
ATOM 802 C C . PRO A 1 100 ? -1.591 6.590 -3.575 1.00 89.94 100 PRO A C 1
ATOM 804 O O . PRO A 1 100 ? -1.913 6.608 -4.772 1.00 89.94 100 PRO A O 1
ATOM 807 N N . GLY A 1 101 ? -2.474 6.756 -2.588 1.00 91.50 101 GLY A N 1
ATOM 808 C CA . GLY A 1 101 ? -3.911 6.988 -2.765 1.00 91.50 101 GLY A CA 1
ATOM 809 C C . GLY A 1 101 ? -4.760 5.728 -2.960 1.00 91.50 101 GLY A C 1
ATOM 810 O O . GLY A 1 101 ? -5.980 5.843 -3.045 1.00 91.50 101 GLY A O 1
ATOM 811 N N . GLN A 1 102 ? -4.157 4.536 -2.999 1.00 95.12 102 GLN A N 1
ATOM 812 C CA . GLN A 1 102 ? -4.887 3.288 -3.242 1.00 95.12 102 GLN A CA 1
ATOM 813 C C . GLN A 1 102 ? -5.878 2.959 -2.110 1.00 95.12 102 GLN A C 1
ATOM 815 O O . GLN A 1 102 ? -7.041 2.667 -2.393 1.00 95.12 102 GLN A O 1
ATOM 820 N N . ALA A 1 103 ? -5.471 3.128 -0.845 1.00 96.25 103 ALA A N 1
ATOM 821 C CA . ALA A 1 103 ? -6.355 2.973 0.313 1.00 96.25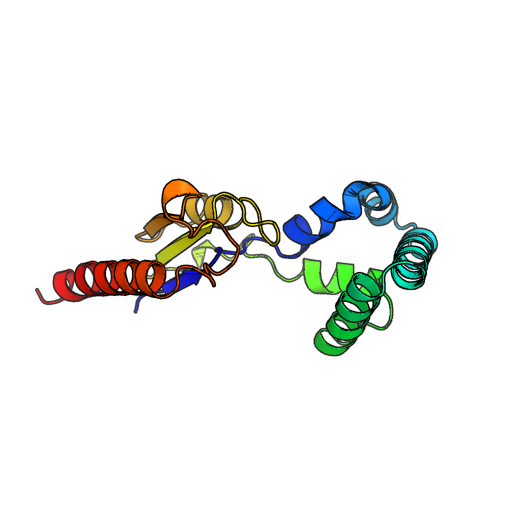 103 ALA A CA 1
ATOM 822 C C . ALA A 1 103 ? -7.609 3.854 0.234 1.00 96.25 103 ALA A C 1
ATOM 824 O O . ALA A 1 103 ? -8.712 3.393 0.530 1.00 96.25 103 ALA A O 1
ATOM 825 N N . GLN A 1 104 ? -7.463 5.115 -0.188 1.00 96.12 104 GLN A N 1
ATOM 826 C CA . GLN A 1 104 ? -8.593 6.034 -0.331 1.00 96.12 104 GLN A CA 1
ATOM 827 C C . GLN A 1 104 ? -9.551 5.565 -1.435 1.00 96.12 104 GLN A C 1
ATOM 829 O O . GLN A 1 104 ? -10.763 5.552 -1.226 1.00 96.12 104 GLN A O 1
ATOM 834 N N . MET A 1 105 ? -9.019 5.108 -2.576 1.00 95.56 105 MET A N 1
ATOM 835 C CA . MET A 1 105 ? -9.831 4.566 -3.674 1.00 95.56 105 MET A CA 1
ATOM 836 C C . MET A 1 105 ? -10.669 3.369 -3.215 1.00 95.56 105 MET A C 1
ATOM 838 O O . MET A 1 105 ? -11.877 3.323 -3.462 1.00 95.56 105 MET A O 1
ATOM 842 N N . LEU A 1 106 ? -10.057 2.422 -2.496 1.00 96.44 106 LEU A N 1
ATOM 843 C CA . LEU A 1 106 ? -10.786 1.284 -1.942 1.00 96.44 106 LEU A CA 1
ATOM 844 C C . LEU A 1 106 ? -11.814 1.738 -0.895 1.00 96.44 106 LEU A C 1
ATOM 846 O O . LEU A 1 106 ? -12.958 1.276 -0.921 1.00 96.44 106 LEU A O 1
ATOM 850 N N . TYR A 1 107 ? -11.446 2.671 -0.008 1.00 97.69 107 TYR A N 1
ATOM 851 C CA . TYR A 1 107 ? -12.357 3.219 0.996 1.00 97.69 107 TYR A CA 1
ATOM 852 C C . TYR A 1 107 ? -13.614 3.789 0.343 1.00 97.69 107 TYR A C 1
ATOM 854 O O . TYR A 1 107 ? -14.712 3.448 0.775 1.00 97.69 107 TYR A O 1
ATOM 862 N N . ASP A 1 108 ? -13.496 4.596 -0.709 1.00 96.94 108 ASP A N 1
ATOM 863 C CA . ASP A 1 108 ? -14.636 5.255 -1.358 1.00 96.94 108 ASP A CA 1
ATOM 864 C C . ASP A 1 108 ? -15.627 4.252 -1.973 1.00 96.94 108 ASP A C 1
ATOM 866 O O . ASP A 1 108 ? -16.853 4.434 -1.899 1.00 96.94 108 ASP A O 1
ATOM 870 N N . LEU A 1 109 ? -15.114 3.140 -2.503 1.00 95.81 109 LEU A N 1
ATOM 871 C CA . LEU A 1 109 ? -15.920 2.114 -3.159 1.00 95.81 109 LEU A CA 1
ATOM 872 C C . LEU A 1 109 ? -16.619 1.162 -2.177 1.00 95.81 109 LEU A C 1
ATOM 874 O O . LEU A 1 109 ? -17.761 0.758 -2.425 1.00 95.81 109 LEU A O 1
ATOM 878 N N . LEU A 1 110 ? -15.992 0.846 -1.038 1.00 96.94 110 LEU A N 1
ATOM 879 C CA . LEU A 1 110 ? -16.551 -0.072 -0.042 1.00 96.94 110 LEU A CA 1
ATOM 880 C C . LEU A 1 110 ? -17.922 0.389 0.482 1.00 96.94 110 LEU A C 1
ATOM 882 O O . LEU A 1 110 ? -18.140 1.564 0.789 1.00 96.94 110 LEU A O 1
ATOM 886 N N . LYS A 1 111 ? -18.857 -0.558 0.633 1.00 96.00 111 LYS A N 1
ATOM 887 C CA . LYS A 1 111 ? -20.224 -0.308 1.148 1.00 96.00 111 LYS A CA 1
ATOM 888 C C . LYS A 1 111 ? -20.489 -0.903 2.534 1.00 96.00 111 LYS A C 1
ATOM 890 O O . LYS A 1 111 ? -21.567 -0.705 3.086 1.00 96.00 111 LYS A O 1
ATOM 895 N N . CYS A 1 112 ? -19.535 -1.643 3.088 1.00 96.19 112 CYS A N 1
ATOM 896 C CA . CYS A 1 112 ? -19.590 -2.164 4.452 1.00 96.19 112 CYS A CA 1
ATOM 897 C C . CYS A 1 112 ? -19.260 -1.064 5.483 1.00 96.19 112 CYS A C 1
ATOM 899 O O . CYS A 1 112 ? -18.777 0.007 5.100 1.00 96.19 112 CYS A O 1
ATOM 901 N N . PRO A 1 113 ? -19.468 -1.309 6.794 1.00 97.12 113 PRO A N 1
ATOM 902 C CA . PRO A 1 113 ? -18.888 -0.458 7.827 1.00 97.12 113 PRO A CA 1
ATOM 903 C C . PRO A 1 113 ? -17.380 -0.326 7.599 1.00 97.12 113 PRO A C 1
ATOM 905 O O . PRO A 1 113 ? -16.695 -1.323 7.364 1.00 97.12 113 PRO A O 1
ATOM 908 N N . LYS A 1 114 ? -16.873 0.904 7.623 1.00 97.50 114 LYS A N 1
ATOM 909 C CA . LYS A 1 114 ? -15.486 1.195 7.263 1.00 97.50 114 LYS A CA 1
ATOM 910 C C . LYS A 1 114 ? -14.922 2.347 8.083 1.00 97.50 114 LYS A C 1
ATOM 912 O O . LYS A 1 114 ? -15.668 3.245 8.471 1.00 97.50 114 LYS A O 1
ATOM 917 N N . LYS A 1 115 ? -13.616 2.311 8.338 1.00 98.19 115 LYS A N 1
ATOM 918 C CA . LYS A 1 115 ? -12.840 3.393 8.961 1.00 98.19 115 LYS A CA 1
ATOM 919 C C . LYS A 1 115 ? -11.567 3.590 8.146 1.00 98.19 115 LYS A C 1
ATOM 921 O O . LYS A 1 115 ? -11.001 2.614 7.664 1.00 98.19 115 LYS A O 1
ATOM 926 N N . TYR A 1 116 ? -11.155 4.838 7.986 1.00 98.38 116 TYR A N 1
ATOM 927 C CA . TYR A 1 116 ? -9.919 5.213 7.311 1.00 98.38 116 TYR A CA 1
ATOM 928 C C . TYR A 1 116 ? -9.016 5.937 8.304 1.00 98.38 116 TYR A C 1
ATOM 930 O O . TYR A 1 116 ? -9.499 6.797 9.046 1.00 98.38 116 TYR A O 1
ATOM 938 N N . ILE A 1 117 ? -7.735 5.581 8.334 1.00 97.88 117 ILE A N 1
ATOM 939 C CA . ILE A 1 117 ? -6.714 6.244 9.145 1.00 97.88 117 ILE A CA 1
ATOM 940 C C . ILE A 1 117 ? -5.566 6.637 8.224 1.00 97.88 117 ILE A C 1
ATOM 942 O O . ILE A 1 117 ? -4.929 5.779 7.619 1.00 97.88 117 ILE A O 1
ATOM 946 N N . LEU A 1 118 ? -5.305 7.940 8.156 1.00 97.44 118 LEU A N 1
ATOM 947 C CA . LEU A 1 118 ? -4.112 8.489 7.529 1.00 97.44 118 LEU A CA 1
ATOM 948 C C . LEU A 1 118 ? -3.050 8.706 8.606 1.00 97.44 118 LEU A C 1
ATOM 950 O O . LEU A 1 118 ? -3.306 9.409 9.583 1.00 97.44 118 LEU A O 1
ATOM 954 N N . PHE A 1 119 ? -1.878 8.120 8.414 1.00 96.81 119 PHE A N 1
ATOM 955 C CA . PHE A 1 119 ? -0.693 8.375 9.217 1.00 96.81 119 PHE A CA 1
ATOM 956 C C . PHE A 1 119 ? 0.123 9.501 8.594 1.00 96.81 119 PHE A C 1
ATOM 958 O O . PHE A 1 119 ? 0.414 9.477 7.395 1.00 96.81 119 PHE A O 1
ATOM 965 N N . THR A 1 120 ? 0.467 10.495 9.405 1.00 96.56 120 THR A N 1
ATOM 966 C CA . THR A 1 120 ? 1.071 11.742 8.922 1.00 96.56 120 THR A CA 1
ATOM 967 C C . THR A 1 120 ? 2.572 11.790 9.174 1.00 96.56 120 THR A C 1
ATOM 969 O O . THR A 1 120 ? 3.117 11.051 9.999 1.00 96.56 120 THR A O 1
ATOM 972 N N . THR A 1 121 ? 3.248 12.716 8.495 1.00 96.25 121 THR A N 1
ATOM 973 C CA . THR A 1 121 ? 4.665 13.003 8.753 1.00 96.25 121 THR A CA 1
ATOM 974 C C . THR A 1 121 ? 4.906 13.548 10.155 1.00 96.25 121 THR A C 1
ATOM 976 O O . THR A 1 121 ? 5.947 13.286 10.749 1.00 96.25 121 THR A O 1
ATOM 979 N N . GLU A 1 122 ? 3.952 14.289 10.719 1.00 96.38 122 GLU A N 1
ATOM 980 C CA . GLU A 1 122 ? 4.074 14.825 12.080 1.00 96.38 122 GLU A CA 1
ATOM 981 C C . GLU A 1 122 ? 4.080 13.705 13.137 1.00 96.38 122 GLU A C 1
ATOM 983 O O . GLU A 1 122 ? 4.701 13.832 14.190 1.00 96.38 122 GLU A O 1
ATOM 988 N N . GLU A 1 123 ? 3.453 12.572 12.816 1.00 94.62 123 GLU A N 1
ATOM 989 C CA . GLU A 1 123 ? 3.441 11.352 13.626 1.00 94.62 123 GLU A CA 1
ATOM 990 C C . GLU A 1 123 ? 4.655 10.445 13.366 1.00 94.62 123 GLU A C 1
ATOM 992 O O . GLU A 1 123 ? 4.831 9.446 14.065 1.00 94.62 123 GLU A O 1
ATOM 997 N N . GLY A 1 124 ? 5.481 10.777 12.366 1.00 94.19 124 GLY A N 1
ATOM 998 C CA . GLY A 1 124 ? 6.594 9.949 11.901 1.00 94.19 124 GLY A CA 1
ATOM 999 C C . GLY A 1 124 ? 6.146 8.580 11.390 1.00 94.19 124 GLY A C 1
ATOM 1000 O O . GLY A 1 124 ? 6.866 7.602 11.571 1.00 94.19 124 GLY A O 1
ATOM 1001 N N . ALA A 1 125 ? 4.930 8.489 10.847 1.00 94.56 125 ALA A N 1
ATOM 1002 C CA . ALA A 1 125 ? 4.270 7.244 10.464 1.00 94.56 125 ALA A CA 1
ATOM 1003 C C . ALA A 1 125 ? 3.834 7.235 8.985 1.00 94.56 125 ALA A C 1
ATOM 1005 O O . ALA A 1 125 ? 3.061 6.378 8.561 1.00 94.56 125 ALA A O 1
ATOM 1006 N N . GLU A 1 126 ? 4.316 8.192 8.195 1.00 94.31 126 GLU A N 1
ATOM 1007 C CA . GLU A 1 126 ? 3.819 8.502 6.853 1.00 94.31 126 GLU A CA 1
ATOM 1008 C C . GLU A 1 126 ? 4.187 7.500 5.758 1.00 94.31 126 GLU A C 1
ATOM 1010 O O . GLU A 1 126 ? 3.646 7.587 4.655 1.00 94.31 126 GLU A O 1
ATOM 1015 N N . ASP A 1 127 ? 5.152 6.622 6.021 1.00 93.38 127 ASP A N 1
ATOM 1016 C CA . ASP A 1 127 ? 5.688 5.701 5.026 1.00 93.38 127 ASP A CA 1
ATOM 1017 C C . ASP A 1 127 ? 4.773 4.482 4.845 1.00 93.38 127 ASP A C 1
ATOM 1019 O O . ASP A 1 127 ? 4.006 4.110 5.736 1.00 93.38 127 ASP A O 1
ATOM 1023 N N . HIS A 1 128 ? 4.915 3.830 3.690 1.00 90.94 128 HIS A N 1
ATOM 1024 C CA . HIS A 1 128 ? 4.293 2.544 3.365 1.00 90.94 128 HIS A CA 1
ATOM 1025 C C . HIS A 1 128 ? 4.458 1.523 4.501 1.00 90.94 128 HIS A C 1
ATOM 1027 O O . HIS A 1 128 ? 5.588 1.314 4.945 1.00 90.94 128 HIS A O 1
ATOM 1033 N N . CYS A 1 129 ? 3.375 0.874 4.941 1.00 90.06 129 CYS A N 1
ATOM 1034 C CA . CYS A 1 129 ? 3.345 -0.073 6.070 1.00 90.06 129 CYS A CA 1
ATOM 1035 C C . CYS A 1 129 ? 3.818 0.482 7.433 1.00 90.06 129 CYS A C 1
ATOM 1037 O O . CYS A 1 129 ? 4.052 -0.282 8.373 1.00 90.06 129 CYS A O 1
ATOM 1039 N N . HIS A 1 130 ? 4.020 1.795 7.566 1.00 92.62 130 HIS A N 1
ATOM 1040 C CA . HIS A 1 130 ? 4.347 2.466 8.833 1.00 92.62 130 HIS A CA 1
ATOM 1041 C C . HIS A 1 130 ? 5.557 1.885 9.617 1.00 92.62 130 HIS A C 1
ATOM 1043 O O . HIS A 1 130 ? 5.506 1.788 10.850 1.00 92.62 130 HIS A O 1
ATOM 1049 N N . PRO A 1 131 ? 6.682 1.505 8.972 1.00 90.44 131 PRO A N 1
ATOM 1050 C CA . PRO A 1 131 ? 7.749 0.698 9.578 1.00 90.44 131 PRO A CA 1
ATOM 1051 C C . PRO A 1 131 ? 8.461 1.389 10.745 1.00 90.44 131 PRO A C 1
ATOM 1053 O O . PRO A 1 131 ? 8.959 0.730 11.656 1.00 90.44 131 PRO A O 1
ATOM 1056 N N . VAL A 1 132 ? 8.511 2.719 10.723 1.00 91.00 132 VAL A N 1
ATOM 1057 C CA . VAL A 1 132 ? 9.163 3.551 11.744 1.00 91.00 132 VAL A CA 1
ATOM 1058 C C . VAL A 1 132 ? 8.244 3.895 12.922 1.00 91.00 132 VAL A C 1
ATOM 1060 O O . VAL A 1 132 ? 8.724 4.349 13.957 1.00 91.00 132 VAL A O 1
ATOM 1063 N N . ALA A 1 133 ? 6.944 3.607 12.807 1.00 94.62 133 ALA A N 1
ATOM 1064 C CA . ALA A 1 133 ? 5.932 3.917 13.814 1.00 94.62 133 ALA A CA 1
ATOM 1065 C C . ALA A 1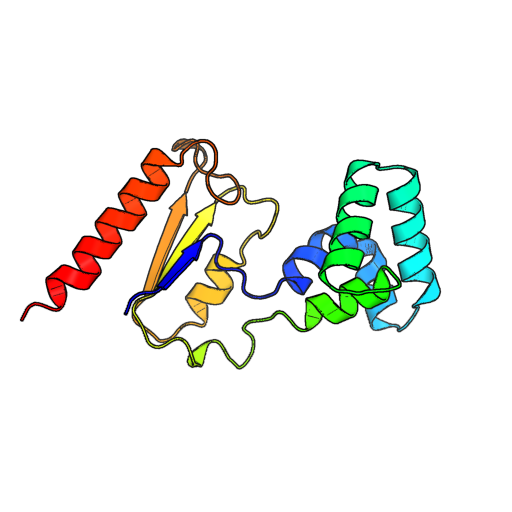 133 ? 4.994 2.730 14.097 1.00 94.62 133 ALA A C 1
ATOM 1067 O O . ALA A 1 133 ? 3.831 2.915 14.459 1.00 94.62 133 ALA A O 1
ATOM 1068 N N . LEU A 1 134 ? 5.505 1.498 13.993 1.00 94.38 134 LEU A N 1
ATOM 1069 C CA . LEU A 1 134 ? 4.720 0.271 14.181 1.00 94.38 134 LEU A CA 1
ATOM 1070 C C . LEU A 1 134 ? 3.952 0.233 15.508 1.00 94.38 134 LEU A C 1
ATOM 1072 O O . LEU A 1 134 ? 2.836 -0.272 15.550 1.00 94.38 134 LEU A O 1
ATOM 1076 N N . SER A 1 135 ? 4.510 0.777 16.593 1.00 96.56 135 SER A N 1
ATOM 1077 C CA . SER A 1 135 ? 3.806 0.852 17.881 1.00 96.56 135 SER A CA 1
ATOM 1078 C C . SER A 1 135 ? 2.545 1.715 17.802 1.00 96.56 135 SER A C 1
ATOM 1080 O O . SER A 1 135 ? 1.502 1.308 18.309 1.00 96.56 135 SER A O 1
ATOM 1082 N N . LEU A 1 136 ? 2.621 2.872 17.136 1.00 97.06 136 LEU A N 1
ATOM 1083 C CA . LEU A 1 136 ? 1.475 3.757 16.921 1.00 97.06 136 LEU A CA 1
ATOM 1084 C C . LEU A 1 136 ? 0.459 3.112 15.971 1.00 97.06 136 LEU A C 1
ATOM 1086 O O . LEU A 1 136 ? -0.742 3.147 16.241 1.00 97.06 136 LEU A O 1
ATOM 1090 N N . ALA A 1 137 ? 0.936 2.494 14.886 1.00 96.62 137 ALA A N 1
ATOM 1091 C CA . ALA A 1 137 ? 0.078 1.793 13.939 1.00 96.62 137 ALA A CA 1
ATOM 1092 C C . ALA A 1 137 ? -0.701 0.663 14.624 1.00 96.62 137 ALA A C 1
ATOM 1094 O O . ALA A 1 137 ? -1.931 0.627 14.568 1.00 96.62 137 ALA A O 1
ATOM 1095 N N . ASN A 1 138 ? 0.002 -0.187 15.373 1.00 97.12 138 ASN A N 1
ATOM 1096 C CA . ASN A 1 138 ? -0.596 -1.270 16.143 1.00 97.12 138 ASN A CA 1
ATOM 1097 C C . ASN A 1 138 ? -1.583 -0.757 17.189 1.00 97.12 138 ASN A C 1
ATOM 1099 O O . ASN A 1 138 ? -2.675 -1.306 17.291 1.00 97.12 138 ASN A O 1
ATOM 1103 N N . GLN A 1 139 ? -1.245 0.302 17.931 1.00 97.94 139 GLN A N 1
ATOM 1104 C CA . GLN A 1 139 ? -2.167 0.899 18.898 1.00 97.94 139 GLN A CA 1
ATOM 1105 C C . GLN A 1 139 ? -3.503 1.262 18.234 1.00 97.94 139 GLN A C 1
ATOM 1107 O O . GLN A 1 139 ? -4.550 0.806 18.679 1.00 97.94 139 GLN A O 1
ATOM 1112 N N . ARG A 1 140 ? -3.475 2.004 17.120 1.00 97.88 140 ARG A N 1
ATOM 1113 C CA . ARG A 1 140 ? -4.695 2.422 16.407 1.00 97.88 140 ARG A CA 1
ATOM 1114 C C . ARG A 1 140 ? -5.483 1.250 15.826 1.00 97.88 140 ARG A C 1
ATOM 1116 O O . ARG A 1 140 ? -6.714 1.287 15.816 1.00 97.88 140 ARG A O 1
ATOM 1123 N N . ILE A 1 141 ? -4.785 0.221 15.341 1.00 97.81 141 ILE A N 1
ATOM 1124 C CA . ILE A 1 141 ? -5.405 -1.020 14.866 1.00 97.81 141 ILE A CA 1
ATOM 1125 C C . ILE A 1 141 ? -6.147 -1.709 16.016 1.00 97.81 141 ILE A C 1
ATOM 1127 O O . ILE A 1 141 ? -7.315 -2.063 15.855 1.00 97.81 141 ILE A O 1
ATOM 1131 N N . PHE A 1 142 ? -5.502 -1.883 17.172 1.00 97.62 142 PHE A N 1
ATOM 1132 C CA . PHE A 1 142 ? -6.108 -2.555 18.321 1.00 97.62 142 PHE A CA 1
ATOM 1133 C C . PHE A 1 142 ? -7.250 -1.746 18.937 1.00 97.62 142 PHE A C 1
ATOM 1135 O O . PHE A 1 142 ? -8.306 -2.322 19.186 1.00 97.62 142 PHE A O 1
ATOM 1142 N N . ASP A 1 143 ? -7.106 -0.424 19.055 1.00 97.81 143 ASP A N 1
ATOM 1143 C CA . ASP A 1 143 ? -8.186 0.462 19.504 1.00 97.81 143 ASP A CA 1
ATOM 1144 C C . ASP A 1 143 ? -9.427 0.310 18.603 1.00 97.81 143 ASP A C 1
ATOM 1146 O O . ASP A 1 143 ? -10.558 0.182 19.077 1.00 97.81 143 ASP A O 1
ATOM 1150 N N . TRP A 1 144 ? -9.233 0.247 17.279 1.00 97.94 144 TRP A N 1
ATOM 1151 C CA . TRP A 1 144 ? -10.335 0.019 16.343 1.00 97.94 144 TRP A CA 1
ATOM 1152 C C . TRP A 1 144 ? -10.949 -1.383 16.452 1.00 97.94 144 TRP A C 1
ATOM 1154 O O . TRP A 1 144 ? -12.170 -1.535 16.322 1.00 97.94 144 TRP A O 1
ATOM 1164 N N . LEU A 1 145 ? -10.133 -2.418 16.669 1.00 97.31 145 LEU A N 1
ATOM 1165 C CA . LEU A 1 145 ? -10.629 -3.780 16.872 1.00 97.31 145 LEU A CA 1
ATOM 1166 C C . LEU A 1 145 ? -11.487 -3.861 18.139 1.00 97.31 145 LEU A C 1
ATOM 1168 O O . LEU A 1 145 ? -12.574 -4.443 18.089 1.00 97.31 145 LEU A O 1
ATOM 1172 N N . ASP A 1 146 ? -11.050 -3.233 19.231 1.00 96.38 146 ASP A N 1
ATOM 1173 C CA . ASP A 1 146 ? -11.807 -3.158 20.479 1.00 96.38 146 ASP A CA 1
ATOM 1174 C C . ASP A 1 146 ? -13.151 -2.450 20.263 1.00 96.38 146 ASP A C 1
ATOM 1176 O O . ASP A 1 146 ? -14.201 -3.017 20.575 1.00 96.38 146 ASP A O 1
ATOM 1180 N N . GLU A 1 147 ? -13.163 -1.272 19.627 1.00 94.94 147 GLU A N 1
ATOM 1181 C CA . GLU A 1 147 ? -14.400 -0.564 19.251 1.00 94.94 147 GLU A CA 1
ATOM 1182 C C . GLU A 1 147 ? -15.353 -1.449 18.427 1.00 94.94 147 GLU A C 1
ATOM 1184 O O . GLU A 1 147 ? -16.572 -1.458 18.640 1.00 94.94 147 GLU A O 1
ATOM 1189 N N . THR A 1 148 ? -14.793 -2.198 17.475 1.00 95.31 148 THR A N 1
ATOM 1190 C CA . THR A 1 148 ? -15.548 -3.012 16.519 1.00 95.31 148 THR A CA 1
ATOM 1191 C C . THR A 1 148 ? -16.161 -4.243 17.180 1.00 95.31 148 THR A C 1
ATOM 1193 O O . THR A 1 148 ? -17.328 -4.548 16.931 1.00 95.31 148 THR A O 1
ATOM 1196 N N . PHE A 1 149 ? -15.411 -4.947 18.032 1.00 93.06 149 PHE A N 1
ATOM 1197 C CA . PHE A 1 149 ? -15.873 -6.191 18.648 1.00 93.06 149 PHE A CA 1
ATOM 1198 C C . PHE A 1 149 ? -16.647 -5.989 19.954 1.00 93.06 149 PHE A C 1
ATOM 1200 O O . PHE A 1 149 ? -17.536 -6.795 20.251 1.00 93.06 149 PHE A O 1
ATOM 1207 N N . VAL A 1 150 ? -16.388 -4.918 20.712 1.00 82.50 150 VAL A N 1
ATOM 1208 C CA . VAL A 1 150 ? -17.139 -4.606 21.942 1.00 82.50 150 VAL A CA 1
ATOM 1209 C C . VAL A 1 150 ? -18.591 -4.233 21.624 1.00 82.50 150 VAL A C 1
ATOM 1211 O O . VAL A 1 150 ? -19.495 -4.663 22.339 1.00 82.50 150 VAL A O 1
ATOM 1214 N N . ARG A 1 151 ? -18.855 -3.537 20.506 1.00 59.59 151 ARG A N 1
ATOM 1215 C CA . ARG A 1 151 ? -20.226 -3.217 20.050 1.00 59.59 151 ARG A CA 1
ATOM 1216 C C . ARG A 1 151 ? -21.073 -4.437 19.671 1.00 59.59 151 ARG A C 1
ATOM 1218 O O . ARG A 1 151 ? -22.290 -4.322 19.621 1.00 59.59 151 ARG A O 1
ATOM 1225 N N . THR A 1 152 ? -20.460 -5.592 19.426 1.00 56.53 152 THR A N 1
ATOM 1226 C CA . THR A 1 152 ? -21.155 -6.846 19.072 1.00 56.53 152 THR A CA 1
ATOM 1227 C C . THR A 1 152 ? -21.543 -7.722 20.269 1.00 56.53 152 THR A C 1
ATOM 1229 O O . THR A 1 152 ? -22.101 -8.794 20.059 1.00 56.53 152 THR A O 1
ATOM 1232 N N . ARG A 1 153 ? -21.255 -7.313 21.515 1.00 52.31 153 ARG A N 1
ATOM 1233 C CA . ARG A 1 153 ? -21.599 -8.077 22.735 1.00 52.31 153 ARG A CA 1
ATOM 1234 C C . ARG A 1 153 ? -23.009 -7.801 23.297 1.00 52.31 153 ARG A C 1
ATOM 1236 O O . ARG A 1 153 ? -23.262 -8.158 24.445 1.00 52.31 153 ARG A O 1
ATOM 1243 N N . SER A 1 154 ? -23.900 -7.172 22.528 1.00 42.53 154 SER A N 1
ATOM 1244 C CA . SER A 1 154 ? -25.314 -6.961 22.891 1.00 42.53 154 SER A CA 1
ATOM 1245 C C . SER A 1 154 ? -26.209 -8.104 22.433 1.00 42.53 154 SER A C 1
ATOM 1247 O O . SER A 1 154 ? -26.135 -8.410 21.220 1.00 42.53 154 SER A O 1
#

Sequence (154 aa):
MACIADDGVFSIYEAYIRHLQMIHNEIKNGHDHIVNKVIETIMHFDIGTRWKITHSMWVFGAKSPLELIQKISEYTMEGIEHKIKCPTLLLAGEKDASFPGQAQMLYDLLKCPKKYILFTTEEGAEDHCHPVALSLANQRIFDWLDETFVRTRS